Protein AF-A0A8C6YVF3-F1 (afdb_monomer_lite)

Sequence (56 aa):
MNMGGIEHIKGNYVTARNYYEKALQLVPNSKLLKENLAKLDRLEKRLQEVQEKDQT

Secondary structure (DSSP, 8-state):
--HHHHHHHTT-HHHHHHHHHHHHHH-TT-HHHHHHHHHHHHHHHHHHHHHHHTT-

Foldseek 3Di:
DFPLVVCVVVVVLVRSLVRLVVVCVVVVPDPVSVVSVVVSVVVVVVVVVVVVVVVD

Structure (mmCIF, N/CA/C/O backbone):
data_AF-A0A8C6YVF3-F1
#
_entry.id   AF-A0A8C6YVF3-F1
#
loop_
_atom_site.group_PDB
_atom_site.id
_atom_site.type_symbol
_atom_site.label_atom_id
_atom_site.label_alt_id
_atom_site.label_comp_id
_atom_site.label_asym_id
_atom_site.label_entity_id
_atom_site.label_seq_id
_atom_site.pdbx_PDB_ins_code
_atom_site.Cartn_x
_atom_site.Cartn_y
_atom_site.Cartn_z
_atom_site.occupancy
_atom_site.B_iso_or_equiv
_atom_site.auth_seq_id
_atom_site.auth_comp_id
_atom_site.auth_asym_id
_atom_site.auth_atom_id
_atom_site.pdbx_PDB_model_num
ATOM 1 N N . MET A 1 1 ? 12.147 7.837 -4.187 1.00 61.09 1 MET A N 1
ATOM 2 C CA . MET A 1 1 ? 10.984 7.423 -3.366 1.00 61.09 1 MET A CA 1
ATOM 3 C C . MET A 1 1 ? 9.820 7.157 -4.318 1.00 61.09 1 MET A C 1
ATOM 5 O O . MET A 1 1 ? 9.662 7.944 -5.240 1.00 61.09 1 MET A O 1
ATOM 9 N N . ASN A 1 2 ? 9.091 6.040 -4.193 1.00 83.75 2 ASN A N 1
ATOM 10 C CA . ASN A 1 2 ? 7.945 5.748 -5.073 1.00 83.75 2 ASN A CA 1
ATOM 11 C C . ASN A 1 2 ? 6.662 6.413 -4.544 1.00 83.75 2 ASN A C 1
ATOM 13 O O . ASN A 1 2 ? 6.624 6.852 -3.394 1.00 83.75 2 ASN A O 1
ATOM 17 N N . MET A 1 3 ? 5.616 6.484 -5.373 1.00 89.25 3 MET A N 1
ATOM 18 C CA . MET A 1 3 ? 4.370 7.171 -5.008 1.00 89.25 3 MET A CA 1
ATOM 19 C C . MET A 1 3 ? 3.705 6.562 -3.763 1.00 89.25 3 MET A C 1
ATOM 21 O O . MET A 1 3 ? 3.232 7.294 -2.899 1.00 89.25 3 MET A O 1
ATOM 25 N N . GLY A 1 4 ? 3.769 5.234 -3.606 1.00 92.69 4 GLY A N 1
AT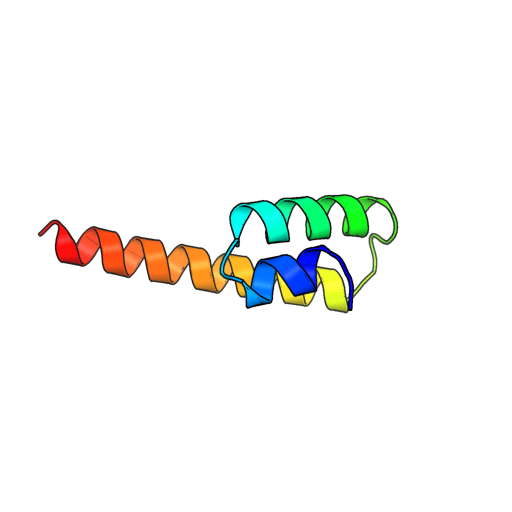OM 26 C CA . GLY A 1 4 ? 3.302 4.562 -2.390 1.00 92.69 4 GLY A CA 1
ATOM 27 C C . GLY A 1 4 ? 4.060 5.004 -1.136 1.00 92.69 4 GLY A C 1
ATOM 28 O O . GLY A 1 4 ? 3.446 5.233 -0.103 1.00 92.69 4 GLY A O 1
ATOM 29 N N . GLY A 1 5 ? 5.378 5.199 -1.229 1.00 90.62 5 GLY A N 1
ATOM 30 C CA . GLY A 1 5 ? 6.217 5.705 -0.140 1.00 90.62 5 GLY A CA 1
ATOM 31 C C . GLY A 1 5 ? 5.881 7.137 0.263 1.00 90.62 5 GLY A C 1
ATOM 32 O O . GLY A 1 5 ? 5.844 7.438 1.452 1.00 90.62 5 GLY A O 1
ATOM 33 N N . ILE A 1 6 ? 5.586 7.998 -0.714 1.00 93.50 6 ILE A N 1
ATOM 34 C CA . ILE A 1 6 ? 5.184 9.389 -0.467 1.00 93.50 6 ILE A CA 1
ATOM 35 C C . ILE A 1 6 ? 3.851 9.430 0.286 1.00 93.50 6 ILE A C 1
ATOM 37 O O . ILE A 1 6 ? 3.749 10.084 1.321 1.00 93.50 6 ILE A O 1
ATOM 41 N N . GLU A 1 7 ? 2.844 8.702 -0.197 1.00 94.81 7 GLU A N 1
ATOM 42 C CA . GLU A 1 7 ? 1.528 8.667 0.448 1.00 94.81 7 GLU A CA 1
ATOM 43 C C . GLU A 1 7 ? 1.571 7.976 1.818 1.00 94.81 7 GLU A C 1
ATOM 45 O O . GLU A 1 7 ? 0.874 8.400 2.737 1.00 94.81 7 GLU A O 1
ATOM 50 N N . HIS A 1 8 ? 2.455 6.989 2.001 1.00 90.38 8 HIS A N 1
ATOM 51 C CA . HIS A 1 8 ? 2.689 6.356 3.300 1.00 90.38 8 HIS A CA 1
ATOM 52 C C . HIS A 1 8 ? 3.192 7.379 4.330 1.00 90.38 8 HIS A C 1
ATOM 54 O O . HIS A 1 8 ? 2.670 7.430 5.439 1.00 90.38 8 HIS A O 1
ATOM 60 N N . ILE A 1 9 ? 4.161 8.229 3.969 1.00 91.38 9 ILE A N 1
ATOM 61 C CA . ILE A 1 9 ? 4.697 9.263 4.874 1.00 91.38 9 ILE A CA 1
ATOM 62 C C . ILE A 1 9 ? 3.641 10.320 5.216 1.00 91.38 9 ILE A C 1
ATOM 64 O O . ILE A 1 9 ? 3.624 10.825 6.334 1.00 91.38 9 ILE A O 1
ATOM 68 N N . LYS A 1 10 ? 2.733 10.625 4.285 1.00 93.50 10 LYS A N 1
ATOM 69 C CA . LYS A 1 10 ? 1.611 11.545 4.524 1.00 93.50 10 LYS A CA 1
ATOM 70 C C . LYS A 1 10 ? 0.509 10.960 5.419 1.00 93.50 10 LYS A C 1
ATOM 72 O O . LYS A 1 10 ? -0.422 11.681 5.752 1.00 93.50 10 LYS A O 1
ATOM 77 N N . GLY A 1 11 ? 0.578 9.675 5.777 1.00 91.75 11 GLY A N 1
ATOM 78 C CA . GLY A 1 11 ? -0.487 8.982 6.509 1.00 91.75 11 GLY A CA 1
ATOM 79 C C . GLY A 1 11 ? -1.675 8.562 5.635 1.00 91.75 11 GLY A C 1
ATOM 80 O O . GLY A 1 11 ? -2.659 8.031 6.143 1.00 91.75 11 GLY A O 1
ATOM 81 N N . ASN A 1 12 ? -1.582 8.738 4.314 1.00 94.94 12 ASN A N 1
ATOM 82 C CA . ASN A 1 12 ? -2.626 8.373 3.359 1.00 94.94 12 ASN A CA 1
ATOM 83 C C . ASN A 1 12 ? -2.536 6.875 3.023 1.00 94.94 12 ASN A C 1
ATOM 85 O O . ASN A 1 12 ? -2.226 6.488 1.894 1.00 94.94 12 ASN A O 1
ATOM 89 N N . TYR A 1 13 ? -2.772 6.016 4.017 1.00 93.62 13 TYR A N 1
ATOM 90 C CA . TYR A 1 13 ? -2.495 4.576 3.934 1.00 93.62 13 TYR A CA 1
ATOM 91 C C . TYR A 1 13 ? -3.295 3.847 2.847 1.00 93.62 13 TYR A C 1
ATOM 93 O O . TYR A 1 13 ? -2.731 3.002 2.153 1.00 93.62 13 TYR A O 1
ATOM 101 N N . VAL A 1 14 ? -4.552 4.241 2.613 1.00 93.44 14 VAL A N 1
ATOM 102 C CA . VAL A 1 14 ? -5.385 3.699 1.521 1.00 93.44 14 VAL A CA 1
ATOM 103 C C . VAL A 1 14 ? -4.742 3.978 0.160 1.00 93.44 14 VAL A C 1
ATOM 105 O O . VAL A 1 14 ? -4.561 3.079 -0.663 1.00 93.44 14 VAL A O 1
ATOM 108 N N . THR A 1 15 ? -4.323 5.223 -0.072 1.00 95.19 15 THR A N 1
ATOM 109 C CA . THR A 1 15 ? -3.653 5.617 -1.316 1.00 95.19 15 THR A CA 1
ATOM 110 C C . THR A 1 15 ? -2.290 4.932 -1.450 1.00 95.19 15 THR A C 1
ATOM 112 O O . THR A 1 15 ? -1.935 4.457 -2.531 1.00 95.19 15 THR A O 1
ATOM 115 N N . ALA A 1 16 ? -1.535 4.825 -0.354 1.00 96.88 16 ALA A N 1
ATOM 116 C CA . ALA A 1 16 ? -0.252 4.133 -0.323 1.00 96.88 16 ALA A CA 1
ATOM 117 C C . ALA A 1 16 ? -0.387 2.655 -0.723 1.00 96.88 16 ALA A C 1
ATOM 119 O O . ALA A 1 16 ? 0.378 2.186 -1.570 1.00 96.88 16 ALA A O 1
ATOM 120 N N . ARG A 1 17 ? -1.387 1.948 -0.175 1.00 97.00 17 ARG A N 1
ATOM 121 C CA . ARG A 1 17 ? -1.711 0.556 -0.518 1.00 97.00 17 ARG A CA 1
ATOM 122 C C . ARG A 1 17 ? -1.978 0.403 -2.010 1.00 97.00 17 ARG A C 1
ATOM 124 O O . ARG A 1 17 ? -1.288 -0.380 -2.660 1.00 97.00 17 ARG A O 1
ATOM 131 N N . ASN A 1 18 ? -2.867 1.229 -2.568 1.00 97.19 18 ASN A N 1
ATOM 132 C CA . ASN A 1 18 ? -3.202 1.201 -3.995 1.00 97.19 18 ASN A CA 1
ATOM 133 C C . ASN A 1 18 ? -1.959 1.330 -4.892 1.00 97.19 18 ASN A C 1
ATOM 135 O O . ASN A 1 18 ? -1.833 0.640 -5.905 1.00 97.19 18 ASN A O 1
ATOM 139 N N . TYR A 1 19 ? -1.016 2.207 -4.534 1.00 97.81 19 TYR A N 1
ATOM 140 C CA . TYR A 1 19 ? 0.229 2.349 -5.289 1.00 97.81 19 TYR A CA 1
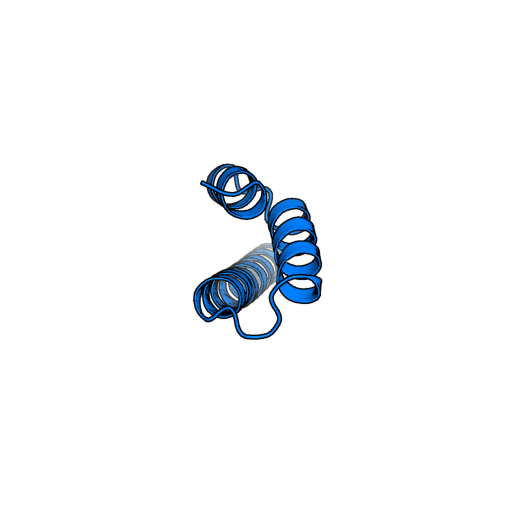ATOM 141 C C . TYR A 1 19 ? 1.16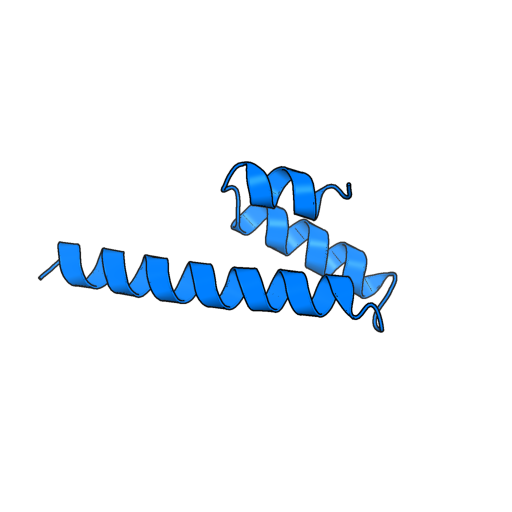3 1.149 -5.136 1.00 97.81 19 TYR A C 1
ATOM 143 O O . TYR A 1 19 ? 1.785 0.743 -6.119 1.00 97.81 19 TYR A O 1
ATOM 151 N N . TYR A 1 20 ? 1.284 0.580 -3.935 1.00 97.31 20 TYR A N 1
ATOM 152 C CA . TYR A 1 20 ? 2.115 -0.603 -3.723 1.00 97.31 20 TYR A CA 1
ATOM 153 C C . TYR A 1 20 ? 1.568 -1.833 -4.443 1.00 97.31 20 TYR A C 1
ATOM 155 O O . TYR A 1 20 ? 2.355 -2.557 -5.046 1.00 97.31 20 TYR A O 1
ATOM 163 N N . GLU A 1 21 ? 0.252 -2.043 -4.449 1.00 97.38 21 GLU A N 1
ATOM 164 C CA . GLU A 1 21 ? -0.389 -3.154 -5.161 1.00 97.38 21 GLU A CA 1
ATOM 165 C C . GLU A 1 21 ? -0.191 -3.042 -6.674 1.00 97.38 21 GLU A C 1
ATOM 167 O O . GLU A 1 21 ? 0.260 -3.997 -7.308 1.00 97.38 21 GLU A O 1
ATOM 172 N N . LYS A 1 22 ? -0.409 -1.852 -7.253 1.00 97.44 22 LYS A N 1
ATOM 173 C CA . LYS A 1 22 ? -0.110 -1.593 -8.672 1.00 97.44 22 LYS A CA 1
ATOM 174 C C . LYS A 1 22 ? 1.366 -1.822 -8.997 1.00 97.44 22 LYS A C 1
ATOM 176 O O . LYS A 1 22 ? 1.691 -2.425 -10.015 1.00 97.44 22 LYS A O 1
ATOM 181 N N . ALA A 1 23 ? 2.277 -1.381 -8.130 1.00 96.75 23 ALA A N 1
ATOM 182 C CA . ALA A 1 23 ? 3.705 -1.623 -8.320 1.00 96.75 23 ALA A CA 1
ATOM 183 C C . ALA A 1 23 ? 4.066 -3.115 -8.200 1.00 96.75 23 ALA A C 1
ATOM 185 O O . ALA A 1 23 ? 4.963 -3.585 -8.898 1.00 96.75 23 ALA A O 1
ATOM 186 N N . LEU A 1 24 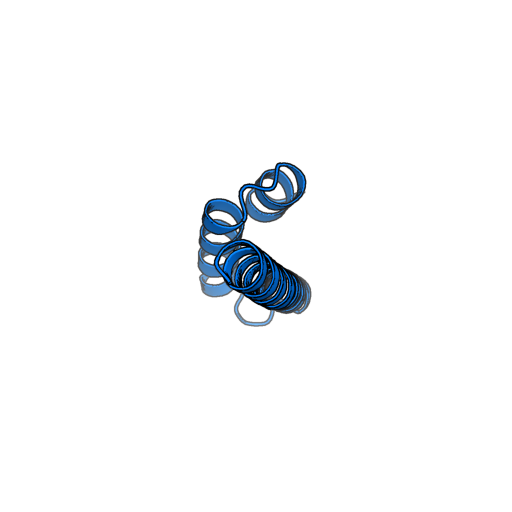? 3.368 -3.867 -7.344 1.00 97.12 24 LEU A N 1
ATOM 187 C CA . LEU A 1 24 ? 3.594 -5.298 -7.159 1.00 97.12 24 LEU A CA 1
ATOM 188 C C . LEU A 1 24 ? 3.112 -6.103 -8.372 1.00 97.12 24 LEU A C 1
ATOM 190 O O . LEU A 1 24 ? 3.751 -7.088 -8.716 1.00 97.12 24 LEU A O 1
ATOM 194 N N . GLN A 1 25 ? 2.064 -5.659 -9.074 1.00 97.31 25 GLN A N 1
ATOM 195 C CA . GLN A 1 25 ? 1.662 -6.258 -10.356 1.00 97.31 25 GLN A CA 1
ATOM 196 C C . GLN A 1 25 ? 2.773 -6.162 -11.414 1.00 97.31 25 GLN A C 1
ATOM 198 O O . GLN A 1 25 ? 2.955 -7.087 -12.200 1.00 97.31 25 GLN A O 1
ATOM 203 N N . LEU A 1 26 ? 3.543 -5.068 -11.409 1.00 96.81 26 LEU A N 1
ATOM 204 C CA . LEU A 1 26 ? 4.671 -4.863 -12.326 1.00 96.81 26 LEU A CA 1
ATOM 205 C C . LEU A 1 26 ? 5.940 -5.594 -11.868 1.00 96.81 26 LEU A C 1
ATOM 207 O O . LEU A 1 26 ? 6.732 -6.038 -12.696 1.00 96.81 26 LEU A O 1
ATOM 211 N N . VAL A 1 27 ? 6.148 -5.715 -10.551 1.00 96.62 27 VAL A N 1
ATOM 212 C CA . VAL A 1 27 ? 7.332 -6.358 -9.957 1.00 96.62 27 VAL A CA 1
ATOM 213 C C . VAL A 1 27 ? 6.920 -7.342 -8.845 1.00 96.62 27 VAL A C 1
ATOM 215 O O . VAL A 1 27 ? 7.144 -7.066 -7.659 1.00 96.62 27 VAL A O 1
ATOM 218 N N . PRO A 1 28 ? 6.371 -8.526 -9.188 1.00 96.56 28 PRO A N 1
ATOM 219 C CA . PRO A 1 28 ? 5.734 -9.436 -8.218 1.00 96.56 28 PRO A CA 1
ATOM 220 C C . PRO A 1 28 ? 6.664 -9.987 -7.131 1.00 96.56 28 PRO A C 1
ATOM 222 O O . PRO A 1 28 ? 6.235 -10.364 -6.037 1.00 96.56 28 PRO A O 1
ATOM 225 N N . ASN A 1 29 ? 7.967 -10.016 -7.409 1.00 97.00 29 ASN A N 1
ATOM 226 C CA . ASN A 1 29 ? 8.987 -10.543 -6.503 1.00 97.00 29 ASN A CA 1
ATOM 227 C C . ASN A 1 29 ? 9.696 -9.458 -5.684 1.00 97.00 29 ASN A C 1
ATOM 229 O O . ASN A 1 29 ? 10.658 -9.752 -4.977 1.00 97.00 29 ASN A O 1
ATOM 233 N N . SER A 1 30 ? 9.220 -8.211 -5.734 1.00 97.56 30 SER A N 1
ATOM 234 C CA . SER A 1 30 ? 9.812 -7.124 -4.958 1.00 97.56 30 SER A CA 1
ATOM 235 C C . SER A 1 30 ? 9.613 -7.337 -3.455 1.00 97.56 30 SER A C 1
ATOM 237 O O . SER A 1 30 ? 8.524 -7.132 -2.915 1.00 97.56 30 SER A O 1
ATOM 239 N N . LYS A 1 31 ? 10.697 -7.710 -2.764 1.00 97.69 31 LYS A N 1
ATOM 240 C CA . LYS A 1 31 ? 10.737 -7.830 -1.299 1.00 97.69 31 LYS A CA 1
ATOM 241 C C . LYS A 1 31 ? 10.316 -6.523 -0.621 1.00 97.69 31 LYS A C 1
ATOM 243 O O . LYS A 1 31 ? 9.488 -6.544 0.280 1.00 97.69 31 LYS A O 1
ATOM 248 N N . LEU A 1 32 ? 10.812 -5.390 -1.123 1.00 95.88 32 LEU A N 1
ATOM 249 C CA . LEU A 1 32 ? 10.502 -4.061 -0.594 1.00 95.88 32 LEU A CA 1
ATOM 250 C C . LEU A 1 32 ? 8.997 -3.746 -0.638 1.00 95.88 32 LEU A C 1
ATOM 252 O O . LEU A 1 32 ? 8.448 -3.224 0.329 1.00 95.88 32 LEU A O 1
ATOM 256 N N . LEU A 1 33 ? 8.316 -4.055 -1.748 1.00 96.56 33 LEU A N 1
ATOM 257 C CA . LEU A 1 33 ? 6.878 -3.790 -1.872 1.00 96.56 33 LEU A CA 1
ATOM 258 C C . LEU A 1 33 ? 6.064 -4.660 -0.909 1.00 96.56 33 LEU A C 1
ATOM 260 O O . LEU A 1 33 ? 5.160 -4.152 -0.248 1.00 96.56 33 LEU A O 1
ATOM 264 N N . LYS A 1 34 ? 6.433 -5.938 -0.771 1.00 98.00 34 LYS A N 1
ATOM 265 C CA . LYS A 1 34 ? 5.809 -6.855 0.194 1.00 98.00 34 LYS A CA 1
ATOM 266 C C . LYS A 1 34 ? 6.005 -6.375 1.634 1.00 98.00 34 LYS A C 1
ATOM 268 O O . LYS A 1 34 ? 5.059 -6.372 2.414 1.00 98.00 34 LYS A O 1
ATOM 273 N N . GLU A 1 35 ? 7.202 -5.905 1.979 1.00 97.56 35 GLU A N 1
ATOM 274 C CA . GLU A 1 35 ? 7.486 -5.341 3.304 1.00 97.56 35 GLU A CA 1
ATOM 275 C C . GLU A 1 35 ? 6.690 -4.062 3.587 1.00 97.56 35 GLU A C 1
ATOM 277 O O . GLU A 1 35 ? 6.231 -3.860 4.713 1.00 97.56 35 GLU A O 1
ATOM 282 N N . ASN A 1 36 ? 6.506 -3.199 2.586 1.00 96.44 36 ASN A N 1
ATOM 283 C CA . ASN A 1 36 ? 5.713 -1.982 2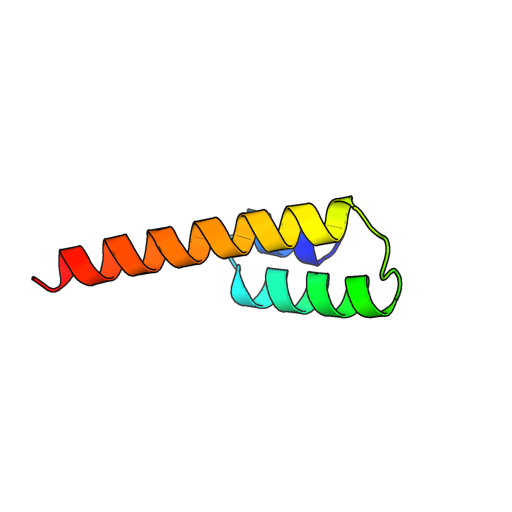.733 1.00 96.44 36 ASN A CA 1
ATOM 284 C C . ASN A 1 36 ? 4.221 -2.276 2.924 1.00 96.44 36 ASN A C 1
ATOM 286 O O . ASN A 1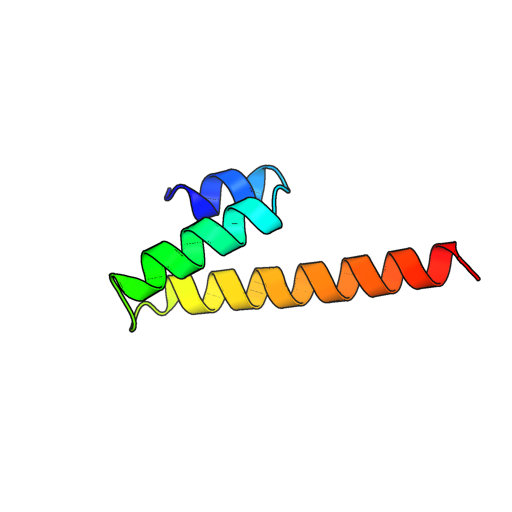 36 ? 3.602 -1.653 3.785 1.00 96.44 36 ASN A O 1
ATOM 290 N N . LEU A 1 37 ? 3.665 -3.239 2.183 1.00 97.56 37 LEU A N 1
ATOM 291 C CA . LEU A 1 37 ? 2.289 -3.705 2.384 1.00 97.56 37 LEU A CA 1
ATOM 292 C C . LEU A 1 37 ? 2.111 -4.313 3.779 1.00 97.56 37 LEU A C 1
ATOM 294 O O . LEU A 1 37 ? 1.229 -3.889 4.515 1.00 97.56 37 LEU A O 1
ATOM 298 N N . ALA A 1 38 ? 3.037 -5.172 4.216 1.00 97.75 38 ALA A N 1
ATOM 299 C CA . ALA A 1 38 ? 2.991 -5.749 5.560 1.00 97.75 38 ALA A CA 1
ATOM 300 C C . ALA A 1 38 ? 3.074 -4.688 6.676 1.00 97.75 38 ALA A C 1
ATOM 302 O O . ALA A 1 38 ? 2.528 -4.873 7.765 1.00 97.75 38 ALA A O 1
ATOM 303 N N . LYS A 1 39 ? 3.785 -3.573 6.449 1.00 95.69 39 LYS A N 1
ATOM 304 C CA . LYS A 1 39 ? 3.781 -2.426 7.374 1.00 95.69 39 LYS A CA 1
ATOM 305 C C . LYS A 1 39 ? 2.412 -1.749 7.420 1.00 95.69 39 LYS A C 1
ATOM 307 O O . LYS A 1 39 ? 1.970 -1.426 8.519 1.00 95.69 39 LYS A O 1
ATOM 312 N N . LEU A 1 40 ? 1.762 -1.555 6.270 1.00 95.62 40 LEU A N 1
ATOM 313 C CA . LEU A 1 40 ? 0.411 -0.993 6.206 1.00 95.62 40 LEU A CA 1
ATOM 314 C C . LEU A 1 40 ? -0.609 -1.891 6.911 1.00 95.62 40 LEU A C 1
ATOM 316 O O . LEU A 1 40 ? -1.351 -1.381 7.742 1.00 95.62 40 LEU A O 1
ATOM 320 N N . ASP A 1 41 ? -0.566 -3.209 6.695 1.00 96.31 41 ASP A N 1
ATOM 321 C CA . ASP A 1 41 ? -1.474 -4.159 7.361 1.00 96.31 41 ASP A CA 1
ATOM 322 C C . ASP A 1 41 ? -1.413 -4.019 8.895 1.00 96.31 41 ASP A C 1
ATOM 324 O O . ASP A 1 41 ? -2.428 -3.992 9.590 1.00 96.31 41 ASP A O 1
ATOM 328 N N . ARG A 1 42 ? -0.199 -3.872 9.447 1.00 95.88 42 ARG A N 1
ATOM 329 C CA . ARG A 1 42 ? -0.010 -3.659 10.891 1.00 95.88 42 ARG A CA 1
ATOM 330 C C . ARG A 1 42 ? -0.545 -2.309 11.360 1.00 95.88 42 ARG A C 1
ATOM 332 O O . ARG A 1 42 ? -1.045 -2.224 12.477 1.00 95.88 42 ARG A O 1
ATOM 339 N N . LEU A 1 43 ? -0.394 -1.258 10.558 1.00 93.50 43 LEU A N 1
ATOM 340 C CA . LEU A 1 43 ? -0.900 0.072 10.897 1.00 93.50 43 LEU A CA 1
ATOM 341 C C . LEU A 1 43 ? -2.429 0.087 10.918 1.00 93.50 43 LEU A C 1
ATOM 343 O O . LEU A 1 43 ? -2.998 0.562 11.894 1.00 93.50 43 LEU A O 1
ATOM 347 N N . GLU A 1 44 ? -3.071 -0.478 9.898 1.00 90.75 44 GLU A N 1
ATOM 348 C CA . GLU A 1 44 ? -4.531 -0.578 9.796 1.00 90.75 44 GLU A CA 1
ATOM 349 C C . GLU A 1 44 ? -5.121 -1.345 10.980 1.00 90.75 44 GLU A C 1
ATOM 351 O O . GLU A 1 44 ? -6.024 -0.838 11.641 1.00 90.75 44 GLU A O 1
ATOM 356 N N . LYS A 1 45 ? -4.537 -2.501 11.329 1.00 93.31 45 LYS A N 1
ATOM 357 C CA . LYS A 1 45 ? -4.971 -3.274 12.498 1.00 93.31 45 LYS A CA 1
ATOM 358 C C . LYS A 1 45 ? -4.917 -2.452 13.788 1.00 93.31 45 LYS A C 1
ATOM 360 O O . LYS A 1 45 ? -5.875 -2.442 14.550 1.00 93.31 45 LYS A O 1
ATOM 365 N N . ARG A 1 46 ? -3.817 -1.731 14.033 1.00 92.00 46 ARG A N 1
ATOM 366 C CA . ARG A 1 46 ? -3.701 -0.890 15.236 1.00 92.00 46 ARG A CA 1
ATOM 367 C C . ARG A 1 46 ? -4.694 0.268 15.236 1.00 92.00 46 ARG A C 1
ATOM 369 O O . ARG A 1 46 ? -5.180 0.631 16.298 1.00 92.00 46 ARG A O 1
ATOM 376 N N . LEU A 1 47 ? -4.948 0.885 14.082 1.00 88.62 47 LEU A N 1
ATOM 377 C CA . LEU A 1 47 ? -5.917 1.980 13.979 1.00 88.62 47 LEU A CA 1
ATOM 378 C C . LEU A 1 47 ? -7.333 1.485 14.273 1.00 88.62 47 LEU A C 1
ATOM 380 O O . LEU A 1 47 ? -8.060 2.158 14.994 1.00 88.62 47 LEU A O 1
ATOM 384 N N . GLN A 1 48 ? -7.681 0.293 13.788 1.00 90.25 48 GLN A N 1
ATOM 385 C CA . GLN A 1 48 ? -8.950 -0.350 14.107 1.00 90.25 48 GLN A CA 1
ATOM 386 C C . GLN A 1 48 ? -9.068 -0.646 15.610 1.00 90.25 48 GLN A C 1
ATOM 388 O O . GLN A 1 48 ? -10.060 -0.274 16.223 1.00 90.25 48 GLN A O 1
ATOM 393 N N . GLU A 1 49 ? -8.034 -1.225 16.228 1.00 92.12 49 GLU A N 1
ATOM 394 C CA . GLU A 1 49 ? -8.019 -1.495 17.676 1.00 92.12 49 GLU A CA 1
ATOM 395 C C . GLU A 1 49 ? -8.153 -0.220 18.526 1.00 92.12 49 GLU A C 1
ATOM 397 O O . GLU A 1 49 ? -8.756 -0.253 19.596 1.00 92.12 49 GLU A O 1
ATOM 402 N N . VAL A 1 50 ? -7.568 0.902 18.090 1.00 89.81 50 VAL A N 1
ATOM 403 C CA . VAL A 1 50 ? -7.725 2.200 18.770 1.00 89.81 50 VAL A CA 1
ATOM 404 C C . VAL A 1 50 ? -9.155 2.711 18.613 1.00 89.81 50 VAL A C 1
ATOM 406 O O . VAL A 1 50 ? -9.776 3.090 19.599 1.00 89.81 50 VAL A O 1
ATOM 409 N N . GLN A 1 51 ? -9.701 2.653 17.398 1.00 84.81 51 GLN A N 1
ATOM 410 C CA . GLN A 1 51 ? -11.053 3.122 17.114 1.00 84.81 51 GLN A CA 1
ATOM 411 C C . GLN A 1 51 ? -12.126 2.318 17.863 1.00 84.81 51 GLN A C 1
ATOM 413 O O . GLN A 1 51 ? -13.101 2.898 18.328 1.00 84.81 51 GLN A O 1
ATOM 418 N N . GLU A 1 52 ? -11.942 1.005 18.013 1.00 85.25 52 GLU A N 1
ATOM 419 C CA . GLU A 1 52 ? -12.845 0.143 18.785 1.00 85.25 52 GLU A CA 1
ATOM 420 C C . GLU A 1 52 ? -12.827 0.483 20.285 1.00 85.25 52 GLU A C 1
ATOM 422 O O . GLU A 1 52 ? -13.873 0.459 20.926 1.00 85.25 52 GLU A O 1
ATOM 427 N N . LYS A 1 53 ? -11.664 0.851 20.843 1.00 78.94 53 LYS A N 1
ATOM 428 C CA . LYS A 1 53 ? -11.533 1.244 22.258 1.00 78.94 53 LYS A CA 1
ATOM 429 C C . LYS A 1 53 ? -12.155 2.598 22.569 1.00 78.94 53 LYS A C 1
ATOM 431 O O . LYS A 1 53 ? -12.683 2.772 23.658 1.00 78.94 53 LYS A O 1
ATOM 436 N N . ASP A 1 54 ? -12.103 3.538 21.629 1.00 78.50 54 ASP A N 1
ATOM 437 C CA . ASP A 1 54 ? -12.710 4.862 21.800 1.00 78.50 54 ASP A CA 1
ATOM 438 C C . ASP A 1 54 ? -14.254 4.817 21.727 1.00 78.50 54 ASP A C 1
ATOM 440 O O . ASP A 1 54 ? -14.919 5.806 22.035 1.00 78.50 54 ASP A O 1
ATOM 444 N N . GLN A 1 55 ? -14.837 3.684 21.312 1.00 68.12 55 GLN A N 1
ATOM 445 C CA . GLN A 1 55 ? -16.284 3.474 21.173 1.00 68.12 55 GLN A CA 1
ATOM 446 C C . GLN A 1 55 ? -16.930 2.682 22.328 1.00 68.12 55 GLN A C 1
ATOM 448 O O . GLN A 1 55 ? -18.154 2.534 22.333 1.00 68.12 55 GLN A O 1
ATOM 453 N N . THR A 1 56 ? -16.143 2.188 23.290 1.00 62.47 56 THR A N 1
ATOM 454 C CA . THR A 1 56 ? -16.593 1.442 24.488 1.00 62.47 56 THR A CA 1
ATOM 455 C C . THR A 1 56 ? -16.363 2.225 25.765 1.00 62.47 56 THR A C 1
ATOM 457 O O . THR A 1 56 ? -17.265 2.202 26.631 1.00 62.47 56 THR A O 1
#

Radius of gyration: 12.72 Å; chains: 1; bounding box: 28×22×37 Å

InterPro domains:
  IPR011990 Tetratricopeptide-like helical domain superfamily [G3DSA:1.25.40.10] (1-56)
  IPR011990 Tetratricopeptide-like helical domain superfamily [SSF48452] (2-52)
  IPR052943 TMTC O-mannosyl-transferase [PTHR44809] (1-56)

Organism: Nothoprocta perdicaria (NCBI:txid30464)

pLDDT: mean 92.07, std 8.09, range [61.09, 98.0]